Protein AF-A0A4Y8CB33-F1 (afdb_monomer)

pLDDT: mean 70.33, std 23.33, range [33.94, 98.31]

Structure (mmCIF, N/CA/C/O backbone):
data_AF-A0A4Y8CB33-F1
#
_entry.id   AF-A0A4Y8CB33-F1
#
loop_
_atom_site.group_PDB
_atom_site.id
_atom_site.type_symbol
_atom_site.label_atom_id
_atom_site.label_alt_id
_atom_site.label_comp_id
_atom_site.label_asym_id
_atom_site.label_entity_id
_atom_site.label_seq_id
_atom_site.pdbx_PDB_ins_code
_atom_site.Cartn_x
_atom_site.Cartn_y
_atom_site.Cartn_z
_atom_site.occupancy
_atom_site.B_iso_or_equiv
_atom_site.auth_seq_id
_atom_site.auth_comp_id
_atom_site.auth_asym_id
_atom_site.auth_atom_id
_atom_site.pdbx_PDB_model_num
ATOM 1 N N . GLU A 1 1 ? 5.552 17.634 7.550 1.00 91.50 1 GLU A N 1
ATOM 2 C CA . GLU A 1 1 ? 5.027 16.389 8.143 1.00 91.50 1 GLU A CA 1
ATOM 3 C C . GLU A 1 1 ? 5.314 15.194 7.250 1.00 91.50 1 GLU A C 1
ATOM 5 O O . GLU A 1 1 ? 5.293 15.345 6.032 1.00 91.50 1 GLU A O 1
ATOM 10 N N . THR A 1 2 ? 5.590 14.034 7.848 1.00 94.62 2 THR A N 1
ATOM 11 C CA . THR A 1 2 ? 5.878 12.774 7.142 1.00 94.62 2 THR A CA 1
ATOM 12 C C . THR A 1 2 ? 4.873 11.715 7.579 1.00 94.62 2 THR A C 1
ATOM 14 O O . THR A 1 2 ? 4.634 11.554 8.772 1.00 94.62 2 THR A O 1
ATOM 17 N N . CYS A 1 3 ? 4.302 10.981 6.623 1.00 94.50 3 CYS A N 1
ATOM 18 C CA . CYS A 1 3 ? 3.374 9.880 6.872 1.00 94.50 3 CYS A CA 1
ATOM 19 C C . CYS A 1 3 ? 4.011 8.551 6.444 1.00 94.50 3 CYS A C 1
ATOM 21 O O . CYS A 1 3 ? 4.667 8.490 5.404 1.00 94.50 3 CYS A O 1
ATOM 23 N N . PHE A 1 4 ? 3.809 7.498 7.237 1.00 95.81 4 PHE A N 1
ATOM 24 C CA . PHE A 1 4 ? 4.274 6.143 6.945 1.00 95.81 4 PHE A CA 1
ATOM 25 C C . PHE A 1 4 ? 3.066 5.243 6.700 1.00 95.81 4 PHE A C 1
ATOM 27 O O . PHE A 1 4 ? 2.127 5.240 7.496 1.00 95.81 4 PHE A O 1
ATOM 34 N N . ILE A 1 5 ? 3.089 4.507 5.590 1.00 96.56 5 ILE A N 1
ATOM 35 C CA . ILE A 1 5 ? 1.982 3.664 5.135 1.00 96.56 5 ILE A CA 1
ATOM 36 C C . ILE A 1 5 ? 2.533 2.281 4.820 1.00 96.56 5 ILE A C 1
ATOM 38 O O . ILE A 1 5 ? 3.566 2.157 4.160 1.00 96.56 5 ILE A O 1
ATOM 42 N N . ASP A 1 6 ? 1.813 1.253 5.258 1.00 97.12 6 ASP A N 1
ATOM 43 C CA . ASP A 1 6 ? 2.176 -0.128 4.974 1.00 97.12 6 ASP A CA 1
ATOM 44 C C . ASP A 1 6 ? 1.631 -0.574 3.619 1.00 97.12 6 ASP A C 1
ATOM 46 O O . ASP A 1 6 ? 0.445 -0.426 3.311 1.00 97.12 6 ASP A O 1
ATOM 50 N N . ILE A 1 7 ? 2.525 -1.150 2.819 1.00 97.44 7 ILE A N 1
ATOM 51 C CA . ILE A 1 7 ? 2.280 -1.542 1.434 1.00 97.44 7 ILE A CA 1
ATOM 52 C C . ILE A 1 7 ? 2.474 -3.053 1.307 1.00 97.44 7 ILE A C 1
ATOM 54 O O . ILE A 1 7 ? 3.504 -3.584 1.722 1.00 97.44 7 ILE A O 1
ATOM 58 N N . SER A 1 8 ? 1.496 -3.751 0.728 1.00 97.50 8 SER A N 1
ATOM 59 C CA . SER A 1 8 ? 1.546 -5.205 0.527 1.00 97.50 8 SER A CA 1
ATOM 60 C C . SER A 1 8 ? 1.596 -5.559 -0.959 1.00 97.50 8 SER A C 1
ATOM 62 O O . SER A 1 8 ? 0.665 -5.256 -1.708 1.00 97.50 8 SER A O 1
ATOM 64 N N . PHE A 1 9 ? 2.681 -6.223 -1.368 1.00 97.69 9 PHE A N 1
ATOM 65 C CA . PHE A 1 9 ? 2.891 -6.736 -2.723 1.00 97.69 9 PHE A CA 1
ATOM 66 C C . PHE A 1 9 ? 2.567 -8.230 -2.789 1.00 97.69 9 PHE A C 1
ATOM 68 O O . PHE A 1 9 ? 2.872 -8.975 -1.858 1.00 97.69 9 PHE A O 1
ATOM 75 N N . TYR A 1 10 ? 2.008 -8.681 -3.912 1.00 97.06 10 TYR A N 1
ATOM 76 C CA . TYR A 1 10 ? 1.629 -10.079 -4.126 1.00 97.06 10 TYR A CA 1
ATOM 77 C C . TYR A 1 10 ? 2.025 -10.548 -5.529 1.00 97.06 10 TYR A C 1
ATOM 79 O O . TYR A 1 10 ? 2.113 -9.751 -6.462 1.00 97.06 10 TYR A O 1
ATOM 87 N N . GLY A 1 11 ? 2.238 -11.856 -5.694 1.00 96.94 11 GLY A N 1
ATOM 88 C CA . GLY A 1 11 ? 2.554 -12.457 -6.992 1.00 96.94 11 GLY A CA 1
ATOM 89 C C . GLY A 1 11 ? 3.734 -11.770 -7.687 1.00 96.94 11 GLY A C 1
ATOM 90 O O . GLY A 1 11 ? 4.773 -11.523 -7.076 1.00 96.94 11 GLY A O 1
ATOM 91 N N . ARG A 1 12 ? 3.556 -11.414 -8.965 1.00 95.25 12 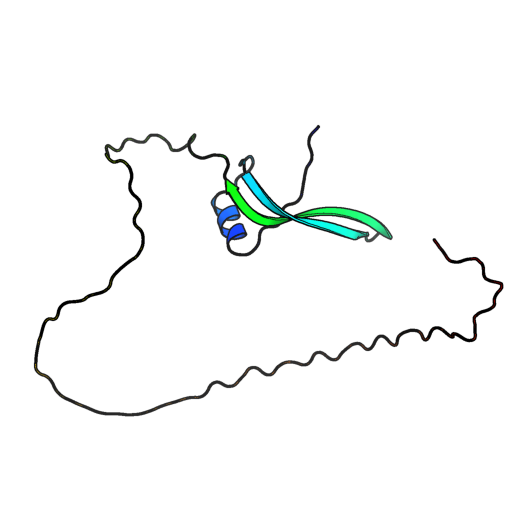ARG A N 1
ATOM 92 C CA . ARG A 1 12 ? 4.630 -10.848 -9.791 1.00 95.25 12 ARG A CA 1
ATOM 93 C C . ARG A 1 12 ? 5.175 -9.516 -9.267 1.00 95.25 12 ARG A C 1
ATOM 95 O O . ARG A 1 12 ? 6.377 -9.281 -9.364 1.00 95.25 12 ARG A O 1
ATOM 102 N N . THR A 1 13 ? 4.336 -8.647 -8.702 1.00 96.38 13 THR A N 1
ATOM 103 C CA . THR A 1 13 ? 4.811 -7.351 -8.183 1.00 96.38 13 THR A CA 1
ATOM 104 C C . THR A 1 13 ? 5.712 -7.533 -6.962 1.00 96.38 13 THR A C 1
ATOM 106 O O . THR A 1 13 ? 6.666 -6.776 -6.806 1.00 96.38 13 THR A O 1
ATOM 109 N N . ALA A 1 14 ? 5.489 -8.575 -6.152 1.00 97.75 14 ALA A N 1
ATOM 110 C CA . ALA A 1 14 ? 6.363 -8.917 -5.030 1.00 97.75 14 ALA A CA 1
ATOM 111 C C . ALA A 1 14 ? 7.750 -9.389 -5.493 1.00 97.75 14 ALA A C 1
ATOM 113 O O . ALA A 1 14 ? 8.757 -8.992 -4.912 1.00 97.75 14 ALA A O 1
ATOM 114 N N . GLU A 1 15 ? 7.821 -10.185 -6.563 1.00 97.38 15 GLU A N 1
ATOM 115 C CA . GLU A 1 15 ? 9.095 -10.636 -7.143 1.00 97.38 15 GLU A CA 1
ATOM 116 C C . GLU A 1 15 ? 9.916 -9.472 -7.709 1.00 97.38 15 GLU A C 1
ATOM 118 O O . GLU A 1 15 ? 11.133 -9.420 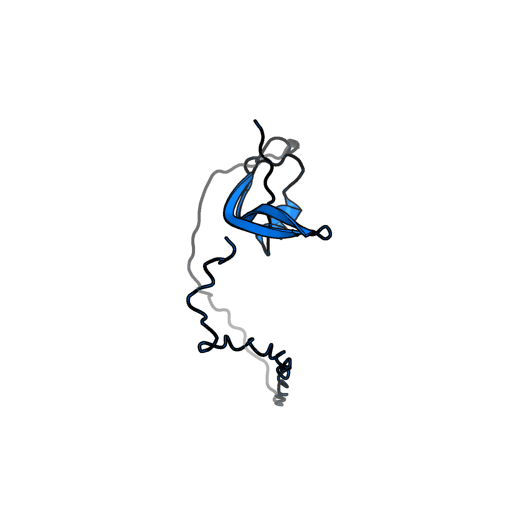-7.539 1.00 97.38 15 GLU A O 1
ATOM 123 N N . VAL A 1 16 ? 9.258 -8.529 -8.389 1.00 95.06 16 VAL A N 1
ATOM 124 C CA . VAL A 1 16 ? 9.908 -7.313 -8.899 1.00 95.06 16 VAL A CA 1
ATOM 125 C C . VAL A 1 16 ? 10.368 -6.445 -7.729 1.00 95.06 16 VAL A C 1
ATOM 127 O O . VAL A 1 16 ? 11.511 -5.994 -7.710 1.00 95.06 16 VAL A O 1
ATOM 130 N N . ALA A 1 17 ? 9.516 -6.262 -6.717 1.00 95.56 17 ALA A N 1
ATOM 131 C CA . ALA A 1 17 ? 9.867 -5.502 -5.527 1.00 95.56 17 ALA A CA 1
ATOM 132 C C . ALA A 1 17 ? 11.097 -6.088 -4.818 1.00 95.56 17 ALA A C 1
ATOM 134 O O . ALA A 1 17 ? 12.012 -5.351 -4.467 1.00 95.56 17 ALA A O 1
ATOM 135 N N . ASN A 1 18 ? 11.155 -7.412 -4.667 1.00 96.25 18 ASN A N 1
ATOM 136 C CA . ASN A 1 18 ? 12.280 -8.093 -4.035 1.00 96.25 18 ASN A CA 1
ATOM 137 C C . ASN A 1 18 ? 13.597 -7.926 -4.810 1.00 96.25 18 ASN A C 1
ATOM 139 O O . ASN A 1 18 ? 14.648 -7.785 -4.192 1.00 96.25 18 ASN A O 1
ATOM 143 N N . GLN A 1 19 ? 13.541 -7.922 -6.143 1.00 95.75 19 GLN A N 1
ATOM 144 C CA . GLN A 1 19 ? 14.737 -7.812 -6.979 1.00 95.75 19 GLN A CA 1
ATOM 145 C C . GLN A 1 19 ? 15.282 -6.387 -7.087 1.00 95.75 19 GLN A C 1
ATOM 147 O O . GLN A 1 19 ? 16.494 -6.212 -7.187 1.00 95.75 19 GLN A O 1
ATOM 152 N N . TYR A 1 20 ? 14.411 -5.375 -7.096 1.00 93.56 20 TYR A N 1
ATOM 153 C CA . TYR A 1 20 ? 14.814 -4.014 -7.463 1.00 93.56 20 TYR A CA 1
ATOM 154 C C . TYR A 1 20 ? 14.621 -2.966 -6.364 1.00 93.56 20 TYR A C 1
ATOM 156 O O . TYR A 1 20 ? 15.241 -1.901 -6.433 1.00 93.56 20 TYR A O 1
ATOM 164 N N . LEU A 1 21 ? 13.791 -3.218 -5.346 1.00 94.31 21 LEU A N 1
ATOM 165 C CA . LEU A 1 21 ? 13.611 -2.253 -4.264 1.00 94.31 21 LEU A CA 1
ATOM 166 C C . LEU A 1 21 ? 14.664 -2.436 -3.180 1.00 94.31 21 LEU A C 1
ATOM 168 O O . LEU A 1 21 ? 14.890 -3.518 -2.646 1.00 94.31 21 LEU A O 1
ATOM 172 N N . THR A 1 22 ? 15.266 -1.315 -2.812 1.00 94.81 22 THR A N 1
ATOM 173 C CA . THR A 1 22 ? 16.174 -1.194 -1.679 1.00 94.81 22 THR A CA 1
ATOM 174 C C . THR A 1 22 ? 15.693 -0.058 -0.784 1.00 94.81 22 THR A C 1
ATOM 176 O O . THR A 1 22 ? 14.782 0.705 -1.129 1.00 94.81 22 THR A O 1
ATOM 179 N N . LYS A 1 23 ? 16.277 0.070 0.409 1.00 95.44 23 LYS A N 1
ATOM 180 C CA . LYS A 1 23 ? 15.936 1.175 1.307 1.00 95.44 23 LYS A CA 1
ATOM 181 C C . LYS A 1 23 ? 16.197 2.513 0.607 1.00 95.44 23 LYS A C 1
ATOM 183 O O . LYS A 1 23 ? 17.315 2.788 0.189 1.00 95.44 23 LYS A O 1
ATOM 188 N N . GLY A 1 24 ? 15.172 3.360 0.548 1.00 94.06 24 GLY A N 1
ATOM 189 C CA . GLY A 1 24 ? 15.252 4.674 -0.095 1.00 94.06 24 GLY A CA 1
ATOM 190 C C . GLY A 1 24 ? 14.906 4.675 -1.586 1.00 94.06 24 GLY A C 1
ATOM 191 O O . GLY A 1 24 ? 14.893 5.752 -2.182 1.00 94.06 24 GLY A O 1
ATOM 192 N N . SER A 1 25 ? 14.581 3.519 -2.181 1.00 94.06 25 SER A N 1
ATOM 193 C CA . SER A 1 25 ? 14.010 3.465 -3.528 1.00 94.06 25 SER A CA 1
ATOM 194 C C . SER A 1 25 ? 12.746 4.320 -3.595 1.00 94.06 25 SER A C 1
ATOM 196 O O . SER A 1 25 ? 11.827 4.170 -2.789 1.00 94.06 25 SER A O 1
ATOM 198 N N . LYS A 1 26 ? 12.705 5.224 -4.573 1.00 95.56 26 LYS A N 1
ATOM 199 C CA . LYS A 1 26 ? 11.517 6.016 -4.882 1.00 95.56 26 LYS A CA 1
ATOM 200 C C . LYS A 1 26 ? 10.639 5.212 -5.828 1.00 95.56 26 LYS A C 1
ATOM 202 O O . LYS A 1 26 ? 11.124 4.682 -6.824 1.00 95.56 26 LYS A O 1
ATOM 207 N N . VAL A 1 27 ? 9.356 5.130 -5.513 1.00 95.75 27 VAL A N 1
ATOM 208 C CA . VAL A 1 27 ? 8.377 4.350 -6.269 1.00 95.75 27 VAL A CA 1
ATOM 209 C C . VAL A 1 27 ? 7.057 5.099 -6.341 1.00 95.75 27 VAL A C 1
ATOM 211 O O . VAL A 1 27 ? 6.696 5.816 -5.408 1.00 95.75 27 VAL A O 1
ATOM 214 N N . LEU A 1 28 ? 6.346 4.910 -7.445 1.00 97.12 28 LEU A N 1
ATOM 215 C CA . LEU A 1 28 ? 4.929 5.193 -7.582 1.00 97.12 28 LEU A CA 1
ATOM 216 C C . LEU A 1 28 ? 4.177 3.887 -7.328 1.00 97.12 28 LEU A C 1
ATOM 218 O O . LEU A 1 28 ? 4.541 2.841 -7.867 1.00 97.12 28 LEU A O 1
ATOM 222 N N . ILE A 1 29 ? 3.151 3.950 -6.484 1.00 97.31 29 ILE A N 1
ATOM 223 C CA . ILE A 1 29 ? 2.336 2.798 -6.101 1.00 97.31 29 ILE A CA 1
ATOM 224 C C . ILE A 1 29 ? 0.883 3.092 -6.448 1.00 97.31 29 ILE A C 1
ATOM 226 O O . ILE A 1 29 ? 0.333 4.097 -6.000 1.00 97.31 29 ILE A O 1
ATOM 230 N N . GLU A 1 30 ? 0.259 2.180 -7.185 1.00 98.00 30 GLU A N 1
ATOM 231 C CA . GLU A 1 30 ? -1.174 2.183 -7.468 1.00 98.00 30 GLU A CA 1
ATOM 232 C C . GLU A 1 30 ? -1.805 0.917 -6.891 1.00 98.00 30 GLU A C 1
ATOM 234 O O . GLU A 1 30 ? -1.241 -0.182 -6.945 1.00 98.00 30 GLU A O 1
ATOM 239 N N . GLY A 1 31 ? -2.995 1.062 -6.322 1.00 97.56 31 GLY A N 1
ATOM 240 C CA . GLY A 1 31 ? -3.727 -0.067 -5.779 1.00 97.56 31 GLY A CA 1
ATOM 241 C C . GLY A 1 31 ? -4.922 0.356 -4.946 1.00 97.56 31 GLY A C 1
ATOM 242 O O . GLY A 1 31 ? -5.487 1.433 -5.134 1.00 97.56 31 GLY A O 1
ATOM 243 N N . ARG A 1 32 ? -5.313 -0.504 -4.005 1.00 97.69 32 ARG A N 1
ATOM 244 C CA . ARG A 1 32 ? -6.522 -0.317 -3.195 1.00 97.69 32 ARG A CA 1
ATOM 245 C C . ARG A 1 32 ? -6.177 0.035 -1.759 1.00 97.69 32 ARG A C 1
ATOM 247 O O . ARG A 1 32 ? -5.416 -0.687 -1.114 1.00 97.69 32 ARG A O 1
ATOM 254 N N . LEU A 1 33 ? -6.809 1.089 -1.245 1.00 98.00 33 LEU A N 1
ATOM 255 C CA . LEU A 1 33 ? -6.786 1.411 0.177 1.00 98.00 33 LEU A CA 1
ATOM 256 C C . LEU A 1 33 ? -7.566 0.352 0.961 1.00 98.00 33 LEU A C 1
ATOM 258 O O . LEU A 1 33 ? -8.677 -0.035 0.594 1.00 98.00 33 LEU A O 1
ATOM 262 N N . ARG A 1 34 ? -6.976 -0.099 2.058 1.00 97.12 34 ARG A N 1
ATOM 263 C CA . ARG A 1 34 ? -7.568 -1.005 3.030 1.00 97.12 34 ARG A CA 1
ATOM 264 C C . ARG A 1 34 ? -7.595 -0.318 4.380 1.00 97.12 34 ARG A C 1
ATOM 266 O O . ARG A 1 34 ? -6.606 0.271 4.809 1.00 97.12 34 ARG A O 1
ATOM 273 N N . PHE A 1 35 ? -8.746 -0.406 5.026 1.00 97.31 35 PHE A N 1
ATOM 274 C CA . PHE A 1 35 ? -8.925 0.003 6.404 1.00 97.31 35 PHE A CA 1
ATOM 275 C C . PHE A 1 35 ? -9.200 -1.248 7.226 1.00 97.31 35 PHE A C 1
ATOM 277 O O . PHE A 1 35 ? -10.179 -1.952 6.985 1.00 97.31 35 PHE A O 1
ATOM 284 N N . GLU A 1 36 ? -8.299 -1.545 8.150 1.00 96.06 36 GLU A N 1
ATOM 285 C CA . GLU A 1 36 ? -8.381 -2.713 9.017 1.00 96.06 36 GLU A CA 1
ATOM 286 C C . GLU A 1 36 ? -8.652 -2.248 10.442 1.00 96.06 36 GLU A C 1
ATOM 288 O O . GLU A 1 36 ? -7.995 -1.326 10.932 1.00 96.06 36 GLU A O 1
ATOM 293 N N . GLN A 1 37 ? -9.607 -2.898 11.103 1.00 96.81 37 GLN A N 1
ATOM 294 C CA . GLN A 1 37 ? -9.894 -2.726 12.522 1.00 96.81 37 GLN A CA 1
ATOM 295 C C . GLN A 1 37 ? -9.816 -4.082 13.209 1.00 96.81 37 GLN A C 1
ATOM 297 O O . GLN A 1 37 ? -10.349 -5.069 12.704 1.00 96.81 37 GLN A O 1
ATOM 302 N N . TRP A 1 38 ? -9.140 -4.134 14.351 1.00 96.00 38 TRP A N 1
ATOM 303 C CA . TRP A 1 38 ? -9.012 -5.360 15.134 1.00 96.00 38 TRP A CA 1
ATOM 304 C C . TRP A 1 38 ? -8.876 -5.044 16.623 1.00 96.00 38 TRP A C 1
ATOM 306 O O . TRP A 1 38 ? -8.494 -3.934 16.997 1.00 96.00 38 TRP A O 1
ATOM 316 N N . SER A 1 39 ? -9.180 -6.026 17.471 1.00 96.94 39 SER A N 1
ATOM 317 C CA . SER A 1 39 ? -8.924 -5.950 18.911 1.00 96.94 39 SER A CA 1
ATOM 318 C C . SER A 1 39 ? -7.553 -6.555 19.211 1.00 96.94 39 SER A C 1
ATOM 320 O O . SER A 1 39 ? -7.230 -7.641 18.721 1.00 96.94 39 SER A O 1
ATOM 322 N N . ASP A 1 40 ? -6.714 -5.837 19.956 1.00 95.44 40 ASP A N 1
ATOM 323 C CA . ASP A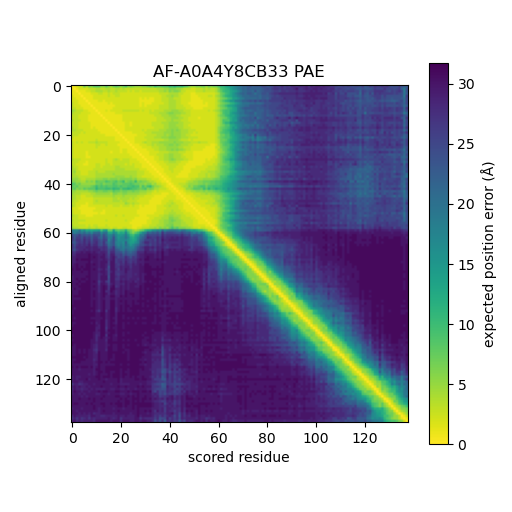 1 40 ? -5.450 -6.389 20.435 1.00 95.44 40 ASP A CA 1
ATOM 324 C C . ASP A 1 40 ? -5.665 -7.363 21.609 1.00 95.44 40 ASP A C 1
ATOM 326 O O . ASP A 1 40 ? -6.764 -7.512 22.138 1.00 95.44 40 ASP A O 1
ATOM 330 N N . GLN A 1 41 ? -4.606 -8.057 22.030 1.00 94.12 41 GLN A N 1
ATOM 331 C CA . GLN A 1 41 ? -4.692 -9.030 23.131 1.00 94.12 41 GLN A CA 1
ATOM 332 C C . GLN A 1 41 ? -5.091 -8.391 24.474 1.00 94.12 41 GLN A C 1
ATOM 334 O O . GLN A 1 41 ? -5.525 -9.097 25.378 1.00 94.12 41 GLN A O 1
ATOM 339 N N . ASN A 1 42 ? -4.969 -7.065 24.602 1.00 95.31 42 ASN A N 1
ATOM 340 C CA . ASN A 1 42 ? -5.383 -6.308 25.781 1.00 95.31 42 ASN A CA 1
ATOM 341 C C . ASN A 1 42 ? -6.832 -5.799 25.659 1.00 95.31 42 ASN A C 1
ATOM 343 O O . ASN A 1 42 ? -7.275 -5.022 26.504 1.00 95.31 42 ASN A O 1
ATOM 347 N N . GLY A 1 43 ? -7.552 -6.188 24.601 1.00 94.44 43 GLY A N 1
ATOM 348 C CA . GLY A 1 43 ? -8.924 -5.775 24.326 1.00 94.44 43 GLY A CA 1
ATOM 349 C C . GLY A 1 43 ? -9.060 -4.366 23.743 1.00 94.44 43 GLY A C 1
ATOM 350 O O . GLY A 1 43 ? -10.178 -3.866 23.641 1.00 94.44 43 GLY A O 1
ATOM 351 N N . GLN A 1 44 ? -7.966 -3.693 23.366 1.00 97.06 44 GLN A N 1
ATOM 352 C CA . GLN A 1 44 ? -8.052 -2.346 22.794 1.00 97.06 44 GLN A CA 1
ATOM 353 C C . GLN A 1 44 ? -8.340 -2.409 21.295 1.00 97.06 44 GLN A C 1
ATOM 355 O O . GLN A 1 44 ? -7.678 -3.134 20.549 1.00 97.06 44 GLN A O 1
ATOM 360 N N . ASN A 1 45 ? -9.283 -1.583 20.839 1.00 96.50 45 ASN A N 1
ATOM 361 C CA . ASN A 1 45 ? -9.564 -1.412 19.417 1.00 96.50 45 ASN A CA 1
ATOM 362 C C . ASN A 1 45 ? -8.407 -0.676 18.733 1.00 96.50 45 ASN A C 1
ATOM 364 O O . ASN A 1 45 ? -8.009 0.421 19.131 1.00 96.50 45 ASN A O 1
ATOM 368 N N . ARG A 1 46 ? -7.878 -1.280 17.673 1.00 97.06 46 ARG A N 1
ATOM 369 C CA . ARG A 1 46 ? -6.838 -0.722 16.810 1.00 97.06 46 ARG A CA 1
ATOM 370 C C . ARG A 1 46 ? -7.393 -0.522 15.413 1.00 97.06 46 ARG A C 1
ATOM 372 O O . ARG A 1 46 ? -8.310 -1.222 14.990 1.00 97.06 46 ARG A O 1
ATOM 379 N N . SER A 1 47 ? -6.821 0.443 14.701 1.00 96.62 47 SER A N 1
ATOM 380 C CA . SER A 1 47 ? -7.122 0.665 13.293 1.00 96.62 47 SER A CA 1
ATOM 381 C C . SER A 1 47 ? -5.857 0.960 12.500 1.00 96.62 47 SER A C 1
ATOM 383 O O . SER A 1 47 ? -4.878 1.479 13.046 1.00 96.62 47 SER A O 1
ATOM 385 N N . LYS A 1 48 ? -5.865 0.612 11.214 1.00 96.75 48 LYS A N 1
ATOM 386 C CA . LYS A 1 48 ? -4.733 0.811 10.309 1.00 96.75 48 LYS A CA 1
ATOM 387 C C . LYS A 1 48 ? -5.204 1.048 8.886 1.00 96.75 48 LYS A C 1
ATOM 389 O O . LYS A 1 48 ? -6.125 0.390 8.412 1.00 96.75 48 LYS A O 1
ATOM 394 N N . HIS A 1 49 ? -4.510 1.954 8.208 1.00 97.44 49 HIS A N 1
ATOM 395 C CA . HIS A 1 49 ? -4.617 2.136 6.768 1.00 97.44 49 HIS A CA 1
ATOM 396 C C . HIS A 1 49 ? -3.445 1.424 6.090 1.00 97.44 49 HIS A C 1
ATOM 398 O O . HIS A 1 49 ? -2.288 1.648 6.450 1.00 97.44 49 HIS A O 1
ATOM 404 N N . SER A 1 50 ? -3.739 0.567 5.123 1.00 97.50 50 SER A N 1
ATOM 405 C CA . SER A 1 50 ? -2.747 -0.140 4.312 1.00 97.50 50 SER A CA 1
ATOM 406 C C . SER A 1 50 ? -3.126 -0.074 2.835 1.00 97.50 50 SER A C 1
ATOM 408 O O . SER A 1 50 ? -4.264 0.242 2.487 1.00 97.50 50 SER A O 1
ATOM 410 N N . ILE A 1 51 ? -2.170 -0.333 1.944 1.00 98.12 51 ILE A N 1
ATOM 411 C CA . ILE A 1 51 ? -2.420 -0.367 0.499 1.00 98.12 51 ILE A CA 1
ATOM 412 C C . ILE A 1 51 ? -2.068 -1.751 -0.036 1.00 98.12 51 ILE A C 1
ATOM 414 O O . ILE A 1 51 ? -0.942 -2.230 0.119 1.00 98.12 51 ILE A O 1
ATOM 418 N N . GLN A 1 52 ? -3.033 -2.382 -0.703 1.00 98.00 52 GLN A N 1
ATOM 419 C CA . GLN A 1 52 ? -2.794 -3.573 -1.512 1.00 98.00 52 GLN A CA 1
ATOM 420 C C . GLN A 1 52 ? -2.413 -3.140 -2.927 1.00 98.00 52 GLN A C 1
ATOM 422 O O . GLN A 1 52 ? -3.216 -2.500 -3.606 1.00 98.00 52 GLN A O 1
ATOM 427 N N . VAL A 1 53 ? -1.200 -3.489 -3.357 1.00 98.31 53 VAL A N 1
ATOM 428 C CA . VAL A 1 53 ? -0.635 -3.022 -4.630 1.00 98.31 53 VAL A CA 1
ATOM 429 C C . VAL A 1 53 ? -1.221 -3.782 -5.809 1.00 98.31 53 VAL A C 1
ATOM 431 O O . VAL A 1 53 ? -1.247 -5.013 -5.813 1.00 98.31 53 VAL A O 1
ATOM 434 N N . GLU A 1 54 ? -1.622 -3.034 -6.832 1.00 97.31 54 GLU A N 1
ATOM 435 C CA . GLU A 1 54 ? -2.008 -3.562 -8.142 1.00 97.31 54 GLU A CA 1
ATOM 436 C C . GLU A 1 54 ? -0.916 -3.308 -9.176 1.00 97.31 54 GLU A C 1
ATOM 438 O O . GLU A 1 54 ? -0.587 -4.203 -9.953 1.00 97.31 54 GLU A O 1
ATOM 443 N N . ASN A 1 55 ? -0.310 -2.120 -9.138 1.00 96.25 55 ASN A N 1
ATOM 444 C CA . ASN A 1 55 ? 0.752 -1.717 -10.044 1.00 96.25 55 ASN A CA 1
ATOM 445 C C . ASN A 1 55 ? 1.828 -0.896 -9.313 1.00 96.25 55 ASN A C 1
ATOM 447 O O . ASN A 1 55 ? 1.558 -0.218 -8.318 1.00 96.25 55 ASN A O 1
ATOM 451 N N . MET A 1 56 ? 3.070 -0.987 -9.789 1.00 95.94 56 MET A N 1
ATOM 452 C CA . MET A 1 56 ? 4.215 -0.281 -9.220 1.00 95.94 56 MET A CA 1
ATOM 453 C C . MET A 1 56 ? 5.176 0.156 -10.317 1.00 95.94 56 MET A C 1
ATOM 455 O O . MET A 1 56 ? 5.540 -0.634 -11.187 1.00 95.94 56 MET A O 1
ATOM 459 N N . GLU A 1 57 ? 5.632 1.400 -10.215 1.00 95.19 57 GLU A N 1
ATOM 460 C CA . GLU A 1 57 ? 6.644 1.975 -11.091 1.00 95.19 57 GLU A CA 1
ATOM 461 C C . GLU A 1 57 ? 7.808 2.523 -10.260 1.00 95.19 57 GLU A C 1
ATOM 463 O O . GLU A 1 57 ? 7.625 3.208 -9.253 1.00 95.19 57 GLU A O 1
ATOM 468 N N . MET A 1 58 ? 9.037 2.218 -10.669 1.00 94.12 58 MET A N 1
ATOM 469 C CA . MET A 1 58 ? 10.234 2.705 -9.990 1.00 94.12 58 MET A CA 1
ATOM 470 C C . MET A 1 58 ? 10.591 4.104 -10.489 1.00 94.12 58 MET A C 1
ATOM 472 O O . MET A 1 58 ? 10.922 4.301 -11.654 1.00 94.12 58 MET A O 1
ATOM 476 N N . LEU A 1 59 ? 10.589 5.075 -9.579 1.00 91.81 59 LEU A N 1
ATOM 477 C CA . LEU A 1 59 ? 10.897 6.473 -9.865 1.00 91.81 59 LEU A CA 1
ATOM 478 C C . LEU A 1 59 ? 12.382 6.746 -9.609 1.00 91.81 59 LEU A C 1
ATOM 480 O O . LEU A 1 59 ? 12.762 7.480 -8.697 1.00 91.81 59 LEU A O 1
ATOM 484 N N . GLY A 1 60 ? 13.250 6.109 -10.388 1.00 74.81 60 GLY A N 1
ATOM 485 C CA . GLY A 1 60 ? 14.689 6.260 -10.208 1.00 74.81 60 GLY A CA 1
ATOM 486 C C . GLY A 1 60 ? 15.484 5.272 -11.037 1.00 74.81 60 GLY A C 1
ATOM 487 O O . GLY A 1 60 ? 15.873 4.220 -10.545 1.00 74.81 60 GLY A O 1
ATOM 488 N N . GLY A 1 61 ? 15.748 5.634 -12.288 1.00 61.50 61 GLY A N 1
ATOM 489 C CA . GLY A 1 61 ? 16.704 4.954 -13.149 1.00 61.50 61 GLY A CA 1
ATOM 490 C C . GLY A 1 61 ? 17.825 5.914 -13.525 1.00 61.50 61 GLY A C 1
ATOM 491 O O . GLY A 1 61 ? 17.556 6.980 -14.068 1.00 61.50 61 GLY A O 1
ATOM 492 N N . ASN A 1 62 ? 19.063 5.487 -13.274 1.00 50.81 62 ASN A N 1
ATOM 493 C CA . ASN A 1 62 ? 20.321 6.047 -13.782 1.00 50.81 62 ASN A CA 1
ATOM 494 C C . ASN A 1 62 ? 21.088 7.063 -12.912 1.00 50.81 62 ASN A C 1
ATOM 496 O O . ASN A 1 62 ? 21.361 8.182 -13.336 1.00 50.81 62 ASN A O 1
ATOM 500 N N . SER A 1 63 ? 21.555 6.644 -11.733 1.00 51.50 63 SER A N 1
ATOM 501 C CA . SER A 1 63 ? 22.675 7.346 -11.079 1.00 51.50 63 SER A CA 1
ATOM 502 C C . SER A 1 63 ? 23.781 6.456 -10.506 1.00 51.50 63 SER A C 1
ATOM 504 O O . SER A 1 63 ? 24.734 6.997 -9.967 1.00 51.50 63 SER A O 1
ATOM 506 N N . ASN A 1 64 ? 23.727 5.127 -10.675 1.00 51.81 64 ASN A N 1
ATOM 507 C CA . ASN A 1 64 ? 24.797 4.222 -10.222 1.00 51.81 64 ASN A CA 1
ATOM 508 C C . ASN A 1 64 ? 25.032 3.013 -11.147 1.00 51.81 64 ASN A C 1
ATOM 510 O O . ASN A 1 64 ? 25.444 1.952 -10.685 1.00 51.81 64 ASN A O 1
ATOM 514 N N . ALA A 1 65 ? 24.807 3.144 -12.457 1.00 50.25 65 ALA A N 1
ATOM 515 C CA . ALA A 1 65 ? 25.565 2.294 -13.370 1.00 50.25 65 ALA A CA 1
ATOM 516 C C . ALA A 1 65 ? 26.999 2.854 -13.372 1.00 50.25 65 ALA A C 1
ATOM 518 O O . ALA A 1 65 ? 27.171 3.996 -13.814 1.00 50.25 65 ALA A O 1
ATOM 519 N N . PRO A 1 66 ? 28.023 2.148 -12.848 1.00 46.84 66 PRO A N 1
ATOM 520 C CA . PRO A 1 66 ? 29.390 2.566 -13.088 1.00 46.84 66 PRO A CA 1
ATOM 521 C C . PRO A 1 66 ? 29.567 2.588 -14.601 1.00 46.84 66 PRO A C 1
ATOM 523 O O . PRO A 1 66 ? 29.397 1.580 -15.286 1.00 46.84 66 PRO A O 1
ATOM 526 N N . GLN A 1 67 ? 29.847 3.781 -15.108 1.00 50.25 67 GLN A N 1
ATOM 527 C CA . GLN A 1 67 ? 30.277 4.034 -16.465 1.00 50.25 67 GLN A CA 1
ATOM 528 C C . GLN A 1 67 ? 31.595 3.281 -16.683 1.00 50.25 67 GLN A C 1
ATOM 530 O O . GLN A 1 67 ? 32.679 3.838 -16.546 1.00 50.25 67 GLN A O 1
ATOM 535 N N . GLN A 1 68 ? 31.506 1.984 -16.964 1.00 46.56 68 GLN A N 1
ATOM 536 C CA . GLN A 1 68 ? 32.614 1.185 -17.456 1.00 46.56 68 GLN A CA 1
ATOM 537 C C . GLN A 1 68 ? 32.407 1.025 -18.957 1.00 46.56 68 GLN A C 1
ATOM 539 O O . GLN A 1 68 ? 31.392 0.505 -19.413 1.00 46.56 68 GLN A O 1
ATOM 544 N N . GLY A 1 69 ? 33.336 1.625 -19.700 1.00 55.56 69 GLY A N 1
ATOM 545 C CA . GLY A 1 69 ? 33.205 1.952 -21.111 1.00 55.56 69 GLY A CA 1
ATOM 546 C C . GLY A 1 69 ? 32.780 0.795 -22.011 1.00 55.56 69 GLY A C 1
ATOM 547 O O . GLY A 1 69 ? 33.273 -0.323 -21.909 1.00 55.56 69 GLY A O 1
ATOM 548 N N . GLY A 1 70 ? 31.911 1.129 -22.959 1.00 44.41 70 GLY A N 1
ATOM 549 C CA . GLY A 1 70 ? 31.540 0.281 -24.080 1.00 44.41 70 GLY A CA 1
ATOM 550 C C . GLY A 1 70 ? 30.929 1.141 -25.179 1.00 44.41 70 GLY A C 1
ATOM 551 O O . GLY A 1 70 ? 29.867 1.728 -25.002 1.00 44.41 70 GLY A O 1
ATOM 552 N N . ILE A 1 71 ? 31.644 1.260 -26.292 1.00 50.09 71 ILE A N 1
ATOM 553 C CA . ILE A 1 71 ? 31.220 1.917 -27.531 1.00 50.09 71 ILE A CA 1
ATOM 554 C C . ILE A 1 71 ? 30.010 1.153 -28.096 1.00 50.09 71 ILE A C 1
ATOM 556 O O . ILE A 1 71 ? 30.108 -0.057 -28.284 1.00 50.09 71 ILE A O 1
ATOM 560 N N . GLY A 1 72 ? 28.899 1.825 -28.416 1.00 43.19 72 GLY A N 1
ATOM 561 C CA . GLY A 1 72 ? 27.767 1.159 -29.072 1.00 43.19 72 GLY A CA 1
ATOM 562 C C . GLY A 1 72 ? 26.599 2.077 -29.422 1.00 43.19 72 GLY A C 1
ATOM 563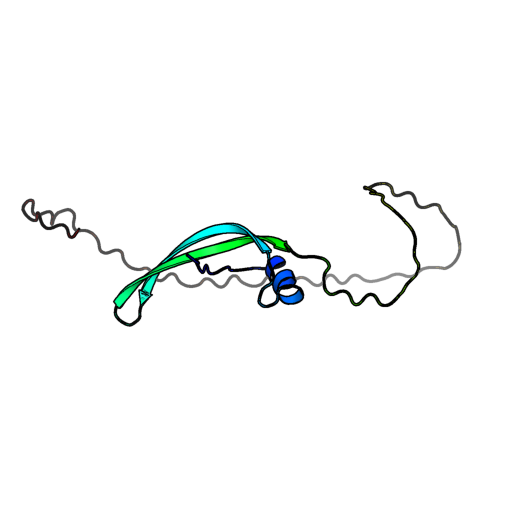 O O . GLY A 1 72 ? 25.875 2.535 -28.551 1.00 43.19 72 GLY A O 1
ATOM 564 N N . ASN A 1 73 ? 26.444 2.330 -30.718 1.00 49.47 73 ASN A N 1
ATOM 565 C CA . ASN A 1 73 ? 25.405 3.119 -31.376 1.00 49.47 73 ASN A CA 1
ATOM 566 C C . ASN A 1 73 ? 23.966 2.568 -31.225 1.00 49.47 73 ASN A C 1
ATOM 568 O O . ASN A 1 73 ? 23.774 1.368 -31.060 1.00 49.47 73 ASN A O 1
ATOM 572 N N . ASN A 1 74 ? 23.010 3.469 -31.504 1.00 47.44 74 ASN A N 1
ATOM 573 C CA . ASN A 1 74 ? 21.626 3.281 -31.988 1.00 47.44 74 ASN A CA 1
ATOM 574 C C . ASN A 1 74 ? 20.451 3.275 -30.990 1.00 47.44 74 ASN A C 1
ATOM 576 O O . ASN A 1 74 ? 20.027 2.252 -30.467 1.00 47.44 74 ASN A O 1
ATOM 580 N N . SER A 1 75 ? 19.855 4.462 -30.836 1.00 44.16 75 SER A N 1
ATOM 581 C CA . SER A 1 75 ? 18.599 4.870 -31.495 1.00 44.16 75 SER A CA 1
ATOM 582 C C . SER A 1 75 ? 17.506 3.812 -31.751 1.00 44.16 75 SER A C 1
ATOM 584 O O . SER A 1 75 ? 17.641 2.974 -32.634 1.00 44.16 75 SER A O 1
ATOM 586 N N . PHE A 1 76 ? 16.391 3.982 -31.030 1.00 42.34 76 PHE A N 1
ATOM 587 C CA . PHE A 1 76 ? 14.972 3.797 -31.400 1.00 42.34 76 PHE A CA 1
ATOM 588 C C . PHE A 1 76 ? 14.602 2.771 -32.499 1.00 42.34 76 PHE A C 1
ATOM 590 O O . PHE A 1 76 ? 14.875 3.019 -33.667 1.00 42.34 76 PHE A O 1
ATOM 597 N N . SER A 1 77 ? 13.804 1.739 -32.174 1.00 39.16 77 SER A N 1
ATOM 598 C CA . SER A 1 77 ? 12.473 1.537 -32.793 1.00 39.16 77 SER A CA 1
ATOM 599 C C . SER A 1 77 ? 11.704 0.330 -32.226 1.00 39.16 77 SER A C 1
ATOM 601 O O . SER A 1 77 ? 12.258 -0.712 -31.890 1.00 39.16 77 SER A O 1
ATOM 603 N N . ASN A 1 78 ? 10.392 0.526 -32.176 1.00 45.16 78 ASN A N 1
ATOM 604 C CA . ASN A 1 78 ? 9.279 -0.351 -31.829 1.00 45.16 78 ASN A CA 1
ATOM 605 C C . ASN A 1 78 ? 8.976 -1.355 -32.969 1.00 45.16 78 ASN A C 1
ATOM 607 O O . ASN A 1 78 ? 8.992 -0.961 -34.131 1.00 45.16 78 ASN A O 1
ATOM 611 N N . ASN A 1 79 ? 8.673 -2.617 -32.645 1.00 44.03 79 ASN A N 1
ATOM 612 C CA . ASN A 1 79 ? 7.974 -3.606 -33.493 1.00 44.03 79 ASN A CA 1
ATOM 613 C C . ASN A 1 79 ? 7.379 -4.651 -32.528 1.00 44.03 79 ASN A C 1
ATOM 615 O O . ASN A 1 79 ? 8.137 -5.299 -31.814 1.00 44.03 79 ASN A O 1
ATOM 619 N N . ASN A 1 80 ? 6.078 -4.730 -32.234 1.00 40.94 80 ASN A N 1
ATOM 620 C CA . ASN A 1 80 ? 4.879 -4.972 -33.049 1.00 40.94 80 ASN A CA 1
ATOM 621 C C . ASN A 1 80 ? 4.860 -6.300 -33.831 1.00 40.94 80 ASN A C 1
ATOM 623 O O . ASN A 1 80 ? 5.752 -6.619 -34.608 1.00 40.94 80 ASN A O 1
ATOM 627 N N . TYR A 1 81 ? 3.797 -7.055 -33.544 1.00 38.12 81 TYR A N 1
ATOM 628 C CA . TYR A 1 81 ? 3.403 -8.377 -34.030 1.00 38.12 81 TYR A CA 1
ATOM 629 C C . TYR A 1 81 ? 3.373 -8.503 -35.561 1.00 38.12 81 TYR A C 1
ATOM 631 O O . TYR A 1 81 ? 2.866 -7.598 -36.218 1.00 38.12 81 TYR A O 1
ATOM 639 N N . SER A 1 82 ? 3.751 -9.679 -36.093 1.00 36.03 82 SER A N 1
ATOM 640 C CA . SER A 1 82 ? 2.984 -10.461 -37.096 1.00 36.03 82 SER A CA 1
ATOM 641 C C . SER A 1 82 ? 3.856 -11.499 -37.828 1.00 36.03 82 SER A C 1
ATOM 643 O O . SER A 1 82 ? 4.955 -11.182 -38.267 1.00 36.03 82 SER A O 1
ATOM 645 N N . GLY A 1 83 ? 3.301 -12.695 -38.068 1.00 33.97 83 GLY A N 1
ATOM 646 C CA . GLY A 1 83 ? 3.416 -13.304 -39.402 1.00 33.97 83 GLY A CA 1
ATOM 647 C C . GLY A 1 83 ? 4.380 -14.474 -39.591 1.00 33.97 83 GLY A C 1
ATOM 648 O O . GLY A 1 83 ? 5.496 -14.317 -40.063 1.00 33.97 83 GLY A O 1
ATOM 649 N N . ASN A 1 84 ? 3.856 -15.660 -39.311 1.00 35.22 84 ASN A N 1
ATOM 650 C CA . ASN A 1 84 ? 4.262 -16.988 -39.769 1.00 35.22 84 ASN A CA 1
ATOM 651 C C . ASN A 1 84 ? 4.198 -17.140 -41.307 1.00 35.22 84 ASN A C 1
ATOM 653 O O . ASN A 1 84 ? 3.105 -16.933 -41.815 1.00 35.22 84 ASN A O 1
ATOM 657 N N . TYR A 1 85 ? 5.276 -17.577 -41.990 1.00 37.03 85 TYR A N 1
ATOM 658 C CA . TYR A 1 85 ? 5.250 -18.583 -43.082 1.00 37.03 85 TYR A CA 1
ATOM 659 C C . TYR A 1 85 ? 6.638 -19.239 -43.225 1.00 37.03 85 TYR A C 1
ATOM 661 O O . TYR A 1 85 ? 7.625 -18.573 -43.540 1.00 37.03 85 TYR A O 1
ATOM 669 N N . GLU A 1 86 ? 6.695 -20.551 -43.021 1.00 35.00 86 GLU A N 1
ATOM 670 C CA . GLU A 1 86 ? 7.881 -21.404 -43.124 1.00 35.00 86 GLU A CA 1
ATOM 671 C C . GLU A 1 86 ? 7.910 -22.093 -44.503 1.00 35.00 86 GLU A C 1
ATOM 673 O O . GLU A 1 86 ? 6.889 -22.600 -44.976 1.00 35.00 86 GLU A O 1
ATOM 678 N N . ASN A 1 87 ? 9.062 -22.057 -45.184 1.00 35.03 87 ASN A N 1
ATOM 679 C CA . ASN A 1 87 ? 9.268 -22.608 -46.527 1.00 35.03 87 ASN A CA 1
ATOM 680 C C . ASN A 1 87 ? 10.027 -23.946 -46.462 1.00 35.03 87 ASN A C 1
ATOM 682 O O . ASN A 1 87 ? 10.956 -24.116 -45.678 1.00 35.03 87 ASN A O 1
ATOM 686 N N . GLN A 1 88 ? 9.572 -24.882 -47.293 1.00 39.19 88 GLN A N 1
ATOM 687 C CA . GLN A 1 88 ? 9.858 -26.317 -47.308 1.00 39.19 88 GLN A CA 1
ATOM 688 C C . GLN A 1 88 ? 11.319 -26.687 -47.615 1.00 39.19 88 GLN A C 1
ATOM 690 O O . GLN A 1 88 ? 11.972 -26.091 -48.467 1.00 39.19 88 GLN A O 1
ATOM 695 N N . SER A 1 89 ? 11.786 -27.790 -47.026 1.00 39.03 89 SER A N 1
ATOM 696 C CA . SER A 1 89 ? 12.874 -28.609 -47.575 1.00 39.03 89 SER A CA 1
ATOM 697 C C . SER A 1 89 ? 12.530 -30.092 -47.417 1.00 39.03 89 SER A C 1
ATOM 699 O O . SER A 1 89 ? 12.029 -30.520 -46.380 1.00 39.03 89 SER A O 1
ATOM 701 N N . TYR A 1 90 ? 12.717 -30.834 -48.507 1.00 38.31 90 TYR A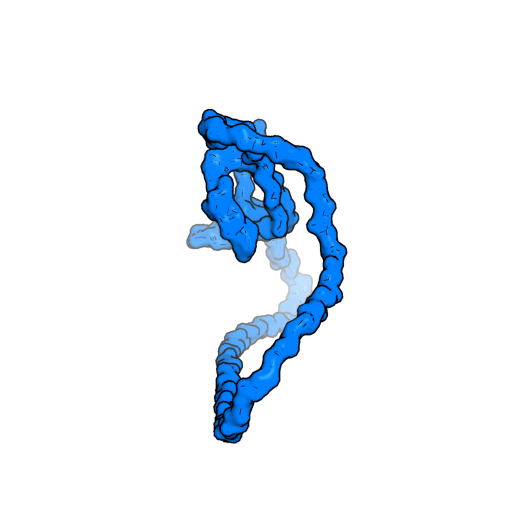 N 1
ATOM 702 C CA . TYR A 1 90 ? 12.315 -32.224 -48.730 1.00 38.31 90 TYR A CA 1
ATOM 703 C C . TYR A 1 90 ? 13.504 -33.164 -48.497 1.00 38.31 90 TYR A C 1
ATOM 705 O O . TYR A 1 90 ? 14.572 -32.911 -49.050 1.00 38.31 90 TYR A O 1
ATOM 713 N N . ASP A 1 91 ? 13.302 -34.262 -47.763 1.00 46.34 91 ASP A N 1
ATOM 714 C CA . ASP A 1 91 ? 14.222 -35.409 -47.727 1.00 46.34 91 ASP A CA 1
ATOM 715 C C . ASP A 1 91 ? 13.419 -36.729 -47.599 1.00 46.34 91 ASP A C 1
ATOM 717 O O . ASP A 1 91 ? 12.598 -36.843 -46.680 1.00 46.34 91 ASP A O 1
ATOM 721 N N . PRO A 1 92 ? 13.553 -37.696 -48.532 1.00 54.56 92 PRO A N 1
ATOM 722 C CA . PRO A 1 92 ? 12.840 -38.971 -48.504 1.00 54.56 92 PRO A CA 1
ATOM 723 C C . PRO A 1 92 ? 13.691 -40.131 -47.940 1.00 54.56 92 PRO A C 1
ATOM 725 O O . PRO A 1 92 ? 14.913 -40.111 -47.983 1.00 54.56 92 PRO A O 1
ATOM 728 N N . TYR A 1 93 ? 12.996 -41.202 -47.533 1.00 40.12 93 TYR A N 1
ATOM 729 C CA . TYR A 1 93 ? 13.471 -42.526 -47.075 1.00 40.12 93 TYR A CA 1
ATOM 730 C C . TYR A 1 93 ? 13.799 -42.675 -45.575 1.00 40.12 93 TYR A C 1
ATOM 732 O O . TYR A 1 93 ? 14.880 -42.328 -45.118 1.00 40.12 93 TYR A O 1
ATOM 740 N N . MET A 1 94 ? 12.895 -43.326 -44.824 1.00 52.19 94 MET A N 1
ATOM 741 C CA . MET A 1 94 ? 13.103 -44.641 -44.171 1.00 52.19 94 MET A CA 1
ATOM 742 C C . MET A 1 94 ? 11.877 -45.040 -43.319 1.00 52.19 94 MET A C 1
ATOM 744 O O . MET A 1 94 ? 11.100 -44.201 -42.871 1.00 52.19 94 MET A O 1
ATOM 748 N N . SER A 1 95 ? 11.675 -46.351 -43.181 1.00 50.22 95 SER A N 1
ATOM 749 C CA . SER A 1 95 ? 10.418 -47.048 -42.889 1.00 50.22 95 SER A CA 1
ATOM 750 C C . SER A 1 95 ? 10.060 -47.251 -41.404 1.00 50.22 95 SER A C 1
ATOM 752 O O . SER A 1 95 ? 10.916 -47.582 -40.594 1.00 50.22 95 SER A O 1
ATOM 754 N N . GLU A 1 96 ? 8.756 -47.162 -41.119 1.00 33.94 96 GLU A N 1
ATOM 755 C CA . GLU A 1 96 ? 7.887 -48.141 -40.428 1.00 33.94 96 GLU A CA 1
ATOM 756 C C . GLU A 1 96 ? 8.395 -48.945 -39.206 1.00 33.94 96 GLU A C 1
ATOM 758 O O . GLU A 1 96 ? 9.175 -49.885 -39.338 1.00 33.94 96 GLU A O 1
ATOM 763 N N . ASN A 1 97 ? 7.793 -48.702 -38.029 1.00 44.06 97 ASN A N 1
ATOM 764 C CA . ASN A 1 97 ? 6.893 -49.676 -37.384 1.00 44.06 97 ASN A CA 1
ATOM 765 C C . ASN A 1 97 ? 6.204 -49.121 -36.119 1.00 44.06 97 ASN A C 1
ATOM 767 O O . ASN A 1 97 ? 6.849 -48.670 -35.180 1.00 44.06 97 ASN A O 1
ATOM 771 N N . GLN A 1 98 ? 4.869 -49.194 -36.137 1.00 48.41 98 GLN A N 1
ATOM 772 C CA . GLN A 1 98 ? 3.981 -49.739 -35.101 1.00 48.41 98 GLN A CA 1
ATOM 773 C C . GLN A 1 98 ? 4.513 -49.739 -33.642 1.00 48.41 98 GLN A C 1
ATOM 775 O O . GLN A 1 98 ? 5.447 -50.468 -33.319 1.00 48.41 98 GLN A O 1
ATOM 780 N N . ASN A 1 99 ? 3.771 -49.131 -32.704 1.00 39.59 99 ASN A N 1
ATOM 781 C CA . ASN A 1 99 ? 2.766 -49.843 -31.885 1.00 39.59 99 ASN A CA 1
ATOM 782 C C . ASN A 1 99 ? 2.598 -49.315 -30.429 1.00 39.59 99 ASN A C 1
ATOM 784 O O . ASN A 1 99 ? 3.540 -48.895 -29.767 1.00 39.59 99 ASN A O 1
ATOM 788 N N . PHE A 1 100 ? 1.361 -49.478 -29.942 1.00 44.75 100 PHE A N 1
ATOM 789 C CA . PHE A 1 100 ? 0.864 -49.515 -28.554 1.00 44.75 100 PHE A CA 1
ATOM 790 C C . PHE A 1 100 ? 0.645 -48.232 -27.726 1.00 44.75 100 PHE A C 1
ATOM 792 O O . PHE A 1 100 ? 1.448 -47.805 -26.903 1.00 44.75 100 PHE A O 1
ATOM 799 N N . ASN A 1 101 ? -0.604 -47.757 -27.828 1.00 51.38 101 ASN A N 1
ATOM 800 C CA . ASN A 1 101 ? -1.518 -47.436 -26.723 1.00 51.38 101 ASN A CA 1
ATOM 801 C C . ASN A 1 101 ? -1.017 -47.737 -25.295 1.00 51.38 101 ASN A C 1
ATOM 803 O O . ASN A 1 101 ? -0.901 -48.901 -24.903 1.00 51.38 101 ASN A O 1
ATOM 807 N N . LYS A 1 102 ? -0.966 -46.698 -24.450 1.00 52.34 102 LYS A N 1
ATOM 808 C CA . LYS A 1 102 ? -1.373 -46.832 -23.044 1.00 52.34 102 LYS A CA 1
ATOM 809 C C . LYS A 1 102 ? -1.862 -45.506 -22.465 1.00 52.34 102 LYS A C 1
ATOM 811 O O . LYS A 1 102 ? -1.109 -44.751 -21.860 1.00 52.34 102 LYS A O 1
ATOM 816 N N . ALA A 1 103 ? -3.161 -45.259 -22.607 1.00 47.53 103 ALA A N 1
ATOM 817 C CA . ALA A 1 103 ? -3.873 -44.339 -21.735 1.00 47.53 103 ALA A CA 1
ATOM 818 C C . ALA A 1 103 ? -3.836 -44.896 -20.301 1.00 47.53 103 ALA A C 1
ATOM 820 O O . ALA A 1 103 ? -4.278 -46.019 -20.048 1.00 47.53 103 ALA A O 1
ATOM 821 N N . LYS A 1 104 ? -3.301 -44.121 -19.356 1.00 53.44 104 LYS A N 1
ATOM 822 C CA . LYS A 1 104 ? -3.536 -44.325 -17.925 1.00 53.44 104 LYS A CA 1
ATOM 823 C C . LYS A 1 104 ? -4.140 -43.053 -17.352 1.00 53.44 104 LYS A C 1
ATOM 825 O O . LYS A 1 104 ? -3.597 -41.966 -17.502 1.00 53.44 104 LYS A O 1
ATOM 830 N N . ALA A 1 105 ? -5.313 -43.256 -16.773 1.00 52.78 105 ALA A N 1
ATOM 831 C CA . ALA A 1 105 ? -6.237 -42.264 -16.275 1.00 52.78 105 ALA A CA 1
ATOM 832 C C . ALA A 1 105 ? -5.714 -41.515 -15.041 1.00 52.78 105 ALA A C 1
ATOM 834 O O . ALA A 1 105 ? -5.052 -42.093 -14.179 1.00 52.78 105 ALA A O 1
ATOM 835 N N . ASN A 1 106 ? -6.103 -40.243 -14.963 1.00 57.12 106 ASN A N 1
ATOM 836 C CA . ASN A 1 106 ? -6.068 -39.396 -13.776 1.00 57.12 106 ASN A CA 1
ATOM 837 C C . ASN A 1 106 ? -7.057 -39.923 -12.717 1.00 57.12 106 ASN A C 1
ATOM 839 O O . ASN A 1 106 ? -8.246 -40.027 -13.027 1.00 57.12 106 ASN A O 1
ATOM 843 N N . PRO A 1 107 ? -6.644 -40.170 -11.465 1.00 59.72 107 PRO A N 1
ATOM 844 C CA . PRO A 1 107 ? -7.566 -40.149 -10.340 1.00 59.72 107 PRO A CA 1
ATOM 845 C C . PRO A 1 107 ? -7.712 -38.711 -9.817 1.00 59.72 107 PRO A C 1
ATOM 847 O O . PRO A 1 107 ? -6.735 -38.042 -9.486 1.00 59.72 107 PRO A O 1
ATOM 850 N N . ALA A 1 108 ? -8.954 -38.228 -9.774 1.00 61.41 108 ALA A N 1
ATOM 851 C CA . ALA A 1 108 ? -9.319 -36.923 -9.234 1.00 61.41 108 ALA A CA 1
ATOM 852 C C . ALA A 1 108 ? -9.007 -36.825 -7.724 1.00 61.41 108 ALA A C 1
ATOM 854 O O . ALA A 1 108 ? -9.313 -37.768 -6.989 1.00 61.41 108 ALA A O 1
ATOM 855 N N . PRO A 1 109 ? -8.472 -35.697 -7.219 1.00 62.44 109 PRO A N 1
ATOM 856 C CA . PRO A 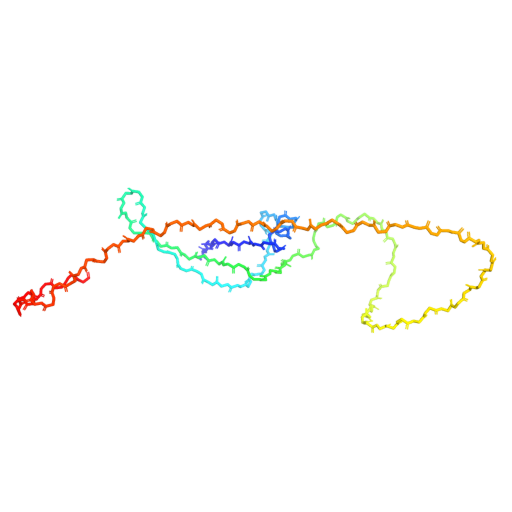1 109 ? -8.413 -35.457 -5.785 1.00 62.44 109 PRO A CA 1
ATOM 857 C C . PRO A 1 109 ? -9.829 -35.237 -5.235 1.00 62.44 109 PRO A C 1
ATOM 859 O O . PRO A 1 109 ? -10.584 -34.383 -5.702 1.00 62.44 109 PRO A O 1
ATOM 862 N N . GLN A 1 110 ? -10.189 -36.045 -4.240 1.00 59.25 110 GLN A N 1
ATOM 863 C CA . GLN A 1 1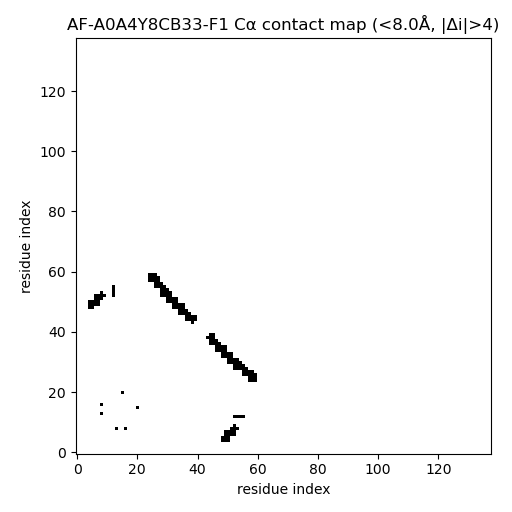10 ? -11.440 -35.941 -3.499 1.00 59.25 110 GLN A CA 1
ATOM 864 C C . GLN A 1 110 ? -11.500 -34.602 -2.756 1.00 59.25 110 GLN A C 1
ATOM 866 O O . GLN A 1 110 ? -10.610 -34.244 -1.985 1.00 59.25 110 GLN A O 1
ATOM 871 N N . ARG A 1 111 ? -12.584 -33.864 -2.999 1.00 51.94 111 ARG A N 1
ATOM 872 C CA . ARG A 1 111 ? -12.949 -32.634 -2.298 1.00 51.94 111 ARG A CA 1
ATOM 873 C C . ARG A 1 111 ? -13.253 -32.974 -0.838 1.00 51.94 111 ARG A C 1
ATOM 875 O O . ARG A 1 111 ? -14.320 -33.503 -0.541 1.00 51.94 111 ARG A O 1
ATOM 882 N N . ASN A 1 112 ? -12.312 -32.675 0.053 1.00 52.81 112 ASN A N 1
ATOM 883 C CA . ASN A 1 112 ? -12.498 -32.814 1.492 1.00 52.81 112 ASN A CA 1
ATOM 884 C C . ASN A 1 112 ? -13.582 -31.820 1.946 1.00 52.81 112 ASN A C 1
ATOM 886 O O . ASN A 1 112 ? -13.402 -30.604 1.843 1.00 52.81 112 ASN A O 1
ATOM 890 N N . GLN A 1 113 ? -14.739 -32.333 2.362 1.00 52.66 113 GLN A N 1
ATOM 891 C CA . GLN A 1 113 ? -15.805 -31.528 2.951 1.00 52.66 113 GLN A CA 1
ATOM 892 C C . GLN A 1 113 ? -15.437 -31.267 4.409 1.00 52.66 113 GLN A C 1
ATOM 894 O O . GLN A 1 113 ? -15.454 -32.176 5.234 1.00 52.66 113 GLN A O 1
ATOM 899 N N . ASN A 1 114 ? -15.076 -30.024 4.709 1.00 52.72 114 ASN A N 1
ATOM 900 C CA . ASN A 1 114 ? -14.943 -29.558 6.080 1.00 52.72 114 ASN A CA 1
ATOM 901 C C . ASN A 1 114 ? -16.360 -29.492 6.695 1.00 52.72 114 ASN A C 1
ATOM 903 O O . ASN A 1 114 ? -17.222 -28.845 6.089 1.00 52.72 114 ASN A O 1
ATOM 907 N N . PRO A 1 115 ? -16.646 -30.154 7.831 1.00 58.81 115 PRO A N 1
ATOM 908 C CA . PRO A 1 115 ? -17.948 -30.048 8.470 1.00 58.81 115 PRO A CA 1
ATOM 909 C C . PRO A 1 115 ? -18.150 -28.628 8.996 1.00 58.81 115 PRO A C 1
ATOM 911 O O . PRO A 1 115 ? -17.298 -28.070 9.686 1.00 58.81 115 PRO A O 1
ATOM 914 N N . GLN A 1 116 ? -19.280 -28.042 8.616 1.00 51.41 116 GLN A N 1
ATOM 915 C CA . GLN A 1 116 ? -19.693 -26.712 9.029 1.00 51.41 116 GLN A CA 1
ATOM 916 C C . GLN A 1 116 ? -19.986 -26.722 10.531 1.00 51.41 116 GLN A C 1
ATOM 918 O O . GLN A 1 116 ? -20.859 -27.443 11.005 1.00 51.41 116 GLN A O 1
ATOM 923 N N . HIS A 1 117 ? -19.231 -25.925 11.274 1.00 56.53 117 HIS A N 1
ATOM 924 C CA . HIS A 1 117 ? -19.605 -25.414 12.587 1.00 56.53 117 HIS A CA 1
ATOM 925 C C . HIS A 1 117 ? -20.901 -24.611 12.420 1.00 56.53 117 HIS A C 1
ATOM 927 O O . HIS A 1 117 ? -20.889 -23.464 11.979 1.00 56.53 117 HIS A O 1
ATOM 933 N N . GLU A 1 118 ? -22.025 -25.254 12.713 1.00 56.88 118 GLU A N 1
ATOM 934 C CA . GLU A 1 118 ? -23.326 -24.615 12.841 1.00 56.88 118 GLU A CA 1
ATOM 935 C C . GLU A 1 118 ? -23.327 -23.836 14.162 1.00 56.88 118 GLU A C 1
ATOM 937 O O . GLU A 1 118 ? -23.636 -24.370 15.229 1.00 56.88 118 GLU A O 1
ATOM 942 N N . GLU A 1 119 ? -22.911 -22.567 14.119 1.00 59.19 119 GLU A N 1
ATOM 943 C CA . GLU A 1 119 ? -23.258 -21.645 15.195 1.00 59.19 119 GLU A CA 1
ATOM 944 C C . GLU A 1 119 ? -24.770 -21.449 15.144 1.00 59.19 119 GLU A C 1
ATOM 946 O O . GLU A 1 119 ? -25.304 -20.715 14.313 1.00 59.19 119 GLU A O 1
ATOM 951 N N . LYS A 1 120 ? -25.462 -22.173 16.028 1.00 56.09 120 LYS A N 1
ATOM 952 C CA . LYS A 1 120 ? -26.877 -21.982 16.315 1.00 56.09 120 LYS A CA 1
ATOM 953 C C . LYS A 1 120 ? -27.083 -20.501 16.631 1.00 56.09 120 LYS A C 1
ATOM 955 O O . LYS A 1 120 ? -26.685 -20.030 17.699 1.00 56.09 120 LYS A O 1
ATOM 960 N N . LEU A 1 121 ? -27.662 -19.773 15.678 1.00 54.94 121 LEU A N 1
ATOM 961 C CA . LEU A 1 121 ? -28.052 -18.381 15.858 1.00 54.94 121 LEU A CA 1
ATOM 962 C C . LEU A 1 121 ? -28.908 -18.311 17.125 1.00 54.94 121 LEU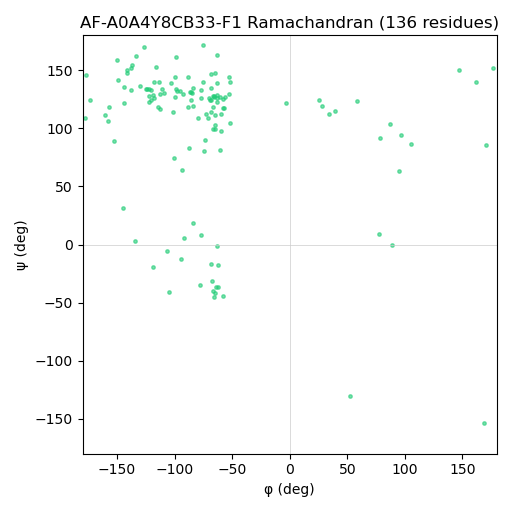 A C 1
ATOM 964 O O . LEU A 1 121 ? -29.825 -19.115 17.301 1.00 54.94 121 LEU A O 1
ATOM 968 N N . LYS A 1 122 ? -28.578 -17.390 18.035 1.00 61.69 122 LYS A N 1
ATOM 969 C CA . LYS A 1 122 ? -29.465 -17.084 19.158 1.00 61.69 122 LYS A CA 1
ATOM 970 C C . LYS A 1 122 ? -30.774 -16.600 18.540 1.00 61.69 122 LYS A C 1
ATOM 972 O O . LYS A 1 122 ? -30.778 -15.561 17.883 1.00 61.69 122 LYS A O 1
ATOM 977 N N . GLU A 1 123 ? -31.840 -17.383 18.687 1.00 62.25 123 GLU A N 1
ATOM 978 C CA . GLU A 1 123 ? -33.184 -16.926 18.353 1.00 62.25 123 GLU A CA 1
ATOM 979 C C . GLU A 1 123 ? -33.441 -15.670 19.181 1.00 62.25 123 GLU A C 1
ATOM 981 O O . GLU A 1 123 ? -33.359 -15.687 20.411 1.00 62.25 123 GLU A O 1
ATOM 986 N N . ILE A 1 124 ? -33.651 -14.558 18.486 1.00 61.38 124 ILE A N 1
ATOM 987 C CA . ILE A 1 124 ? -34.175 -13.350 19.099 1.00 61.38 124 ILE A CA 1
ATOM 988 C C . ILE A 1 124 ? -35.631 -13.689 19.393 1.00 61.38 124 ILE A C 1
ATOM 990 O O . ILE A 1 124 ? -36.415 -13.864 18.460 1.00 61.38 124 ILE A O 1
ATOM 994 N N . ASP A 1 125 ? -35.958 -13.857 20.672 1.00 57.62 125 ASP A N 1
ATOM 995 C CA . ASP A 1 125 ? -37.337 -13.992 21.118 1.00 57.62 125 ASP A CA 1
ATOM 996 C C . ASP A 1 125 ? -38.051 -12.668 20.818 1.00 57.62 125 ASP A C 1
ATOM 998 O O . ASP A 1 125 ? -37.863 -11.663 21.504 1.00 57.62 125 ASP A O 1
ATOM 1002 N N . ILE A 1 126 ? -38.791 -12.655 19.710 1.00 56.91 126 ILE A N 1
ATOM 1003 C CA . ILE A 1 126 ? -39.520 -11.487 19.201 1.00 56.91 126 ILE A CA 1
ATOM 1004 C C . ILE A 1 126 ? -40.686 -11.136 20.140 1.00 56.91 126 ILE A C 1
ATOM 1006 O O . ILE A 1 126 ? -41.196 -10.017 20.100 1.00 56.91 126 ILE A O 1
ATOM 1010 N N . ASP A 1 127 ? -41.067 -12.072 21.012 1.00 55.53 127 ASP A N 1
ATOM 1011 C CA . ASP A 1 127 ? -42.183 -11.947 21.940 1.00 55.53 127 ASP A CA 1
ATOM 1012 C C . ASP A 1 127 ? -41.710 -11.437 23.316 1.00 55.53 127 ASP A C 1
ATOM 1014 O O . ASP A 1 127 ? -42.518 -10.971 24.118 1.00 55.53 127 ASP A O 1
ATOM 1018 N N . ALA A 1 128 ? -40.393 -11.438 23.562 1.00 60.50 128 ALA A N 1
ATOM 1019 C CA . ALA A 1 128 ? -39.748 -10.809 24.717 1.00 60.50 128 ALA A CA 1
ATOM 1020 C C . ALA A 1 128 ? -39.478 -9.301 24.514 1.00 60.50 128 ALA A C 1
ATOM 1022 O O . ALA A 1 128 ? -38.648 -8.716 25.212 1.00 60.50 128 ALA A O 1
ATOM 1023 N N . TYR A 1 129 ? -40.162 -8.664 23.557 1.00 53.44 129 TYR A N 1
ATOM 1024 C CA . TYR A 1 129 ? -40.133 -7.215 23.365 1.00 53.44 129 TYR A CA 1
ATOM 1025 C C . TYR A 1 129 ? -40.956 -6.529 24.466 1.00 53.44 129 TYR A C 1
ATOM 1027 O O . TYR A 1 129 ? -42.122 -6.182 24.276 1.00 53.44 129 TYR A O 1
ATOM 1035 N N . ASP A 1 130 ? -40.348 -6.367 25.642 1.00 60.19 130 ASP A N 1
ATOM 1036 C CA . ASP A 1 130 ? -40.838 -5.445 26.662 1.00 60.19 130 ASP A CA 1
ATOM 1037 C C . ASP A 1 130 ? -40.642 -4.020 26.126 1.00 60.19 130 ASP A C 1
ATOM 1039 O O . ASP A 1 130 ? -39.517 -3.582 25.872 1.00 60.19 130 ASP A O 1
ATOM 1043 N N . SER A 1 131 ? -41.747 -3.315 25.878 1.00 59.00 131 SER A N 1
ATOM 1044 C CA . SER A 1 131 ? -41.787 -1.993 25.233 1.00 59.00 131 SER A CA 1
ATOM 1045 C C . SER A 1 131 ? -41.073 -0.886 26.015 1.00 59.00 131 SER A C 1
ATOM 1047 O O . SER A 1 131 ? -41.031 0.258 25.558 1.00 59.00 131 SER A O 1
ATOM 1049 N N . ASP A 1 132 ? -40.521 -1.222 27.178 1.00 61.31 132 ASP A N 1
ATOM 1050 C CA . ASP A 1 132 ? -40.013 -0.281 28.162 1.00 61.31 132 ASP A CA 1
ATOM 1051 C C . ASP A 1 132 ? -38.471 -0.244 28.211 1.00 61.31 132 ASP A C 1
ATOM 1053 O O . ASP A 1 132 ? -37.900 0.636 28.865 1.00 61.31 132 ASP A O 1
ATOM 1057 N N . ASP A 1 133 ? -37.766 -1.120 27.476 1.00 61.66 133 ASP A N 1
ATOM 1058 C CA . ASP A 1 133 ? -36.297 -1.133 27.466 1.00 61.66 133 ASP A CA 1
ATOM 1059 C C . ASP A 1 133 ? -35.711 -0.180 26.409 1.00 61.66 133 ASP A C 1
ATOM 1061 O O . ASP A 1 133 ? -35.361 -0.528 25.280 1.00 61.66 133 ASP A O 1
ATOM 1065 N N . THR A 1 134 ? -35.620 1.090 26.799 1.00 64.69 134 THR A N 1
ATOM 1066 C CA . THR A 1 134 ? -35.015 2.183 26.016 1.00 64.69 134 THR A CA 1
ATOM 1067 C C . THR A 1 134 ? -33.479 2.183 26.028 1.00 64.69 134 THR A C 1
ATOM 1069 O O . THR A 1 134 ? -32.868 3.118 25.508 1.00 64.69 134 THR A O 1
ATOM 1072 N N . ASN A 1 135 ? -32.824 1.151 26.570 1.00 65.12 135 ASN A N 1
ATOM 1073 C CA . ASN A 1 135 ? -31.364 1.045 26.595 1.00 65.12 135 ASN A CA 1
ATOM 1074 C C . ASN A 1 135 ? -30.829 0.113 25.501 1.00 65.12 135 ASN A C 1
ATOM 1076 O O . ASN A 1 135 ? -30.336 -0.986 25.750 1.00 65.12 135 ASN A O 1
ATOM 1080 N N . LEU A 1 136 ? -30.848 0.607 24.264 1.00 62.41 136 LEU A N 1
ATOM 1081 C CA . LEU A 1 136 ? -29.983 0.071 23.215 1.00 62.41 136 LEU A CA 1
ATOM 1082 C C . LEU A 1 136 ? -28.556 0.615 23.426 1.00 62.41 136 LEU A C 1
ATOM 1084 O O . LEU A 1 136 ? -28.392 1.836 23.506 1.00 62.41 136 LEU A O 1
ATOM 1088 N N . PRO A 1 137 ? -27.516 -0.237 23.519 1.00 59.06 137 PRO A N 1
ATOM 1089 C CA . PRO A 1 137 ? -26.141 0.242 23.567 1.00 59.06 137 PRO A CA 1
ATOM 1090 C C . PRO A 1 137 ? -25.793 0.906 22.228 1.00 59.06 137 PRO A C 1
ATOM 1092 O O . PRO A 1 137 ? -26.013 0.321 21.166 1.00 59.06 137 PRO A O 1
ATOM 1095 N N . PHE A 1 138 ? -25.291 2.139 22.300 1.00 57.22 138 PHE A N 1
ATOM 1096 C CA . PHE A 1 138 ? -24.680 2.853 21.176 1.00 57.22 138 PHE A CA 1
ATOM 1097 C C . PHE A 1 138 ? -23.333 2.242 20.777 1.00 57.22 138 PHE A C 1
ATOM 1099 O O . PHE A 1 138 ? -22.622 1.719 21.668 1.00 57.22 138 PHE A O 1
#

Sequence (138 aa):
ETCFIDISFYGRTAEVANQYLTKGSKVLIEGRLRFEQWSDQNGQNRSKHSIQVENMEMLGGNSNAPQQGGIGNNSFSNNNYSGNYENQSYDPYMSENQNFNKAKANPAPQRNQNPQHEEKLKEIDIDAYDSDDTNLPF

Radius of gyration: 32.28 Å; Cα contacts (8 Å, |Δi|>4): 86; chains: 1; bounding box: 75×66×77 Å

Foldseek 3Di:
DDDDAAEDEDDPRVVVCVVPDDVPFDKDFDFDWDWDWDADPVRDIDIHIHGYGDDMDTPDDDDPPPCPDDDDDDDDDDDDDDDDDDDDDDDDDDDDDDDDDDDDDDDDDDDDDDDDPPPPPPPPPPVPCPVPPPDDPD

Secondary structure (DSSP, 8-state):
-----EEE--HHHHHHHHHH--TT--EEEEEEEEEEEEE-TTS-EEEEEEEEEEEEEES--SS-S--------------------PPP----------------PPPPPP---PPP---------TT---TT------

Solvent-accessible surface area (backbone atoms only — not comparable to full-atom values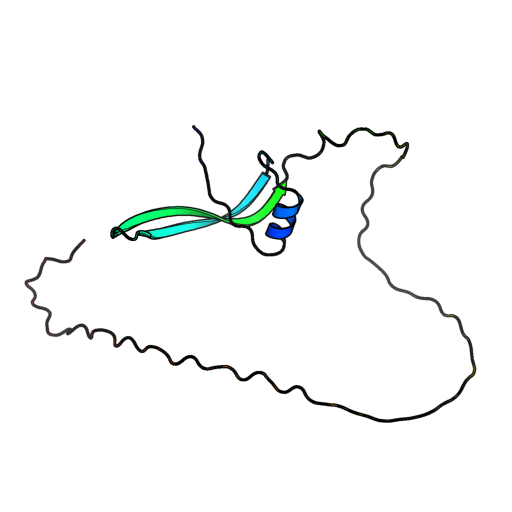): 10287 Å² total; per-residue (Å²): 142,87,86,87,76,53,76,48,65,55,73,70,58,32,57,51,43,68,75,72,58,56,95,84,63,47,66,48,79,42,64,45,84,42,80,49,73,50,68,47,99,84,69,48,82,45,75,48,66,34,35,45,54,76,46,77,46,77,62,77,84,85,89,76,74,79,89,69,87,77,92,80,90,80,82,89,87,89,80,84,90,84,86,91,83,89,83,90,84,89,84,87,90,85,83,88,80,89,88,79,90,77,93,79,82,84,80,79,84,80,82,81,80,76,82,78,83,78,75,76,71,80,79,75,64,78,85,72,66,63,93,78,72,84,79,73,86,128

Nearest PDB structures (foldseek):
  5odn-assembly1_H  TM=9.061E-01  e=4.028E-04  Salinibacter ruber DSM 13855
  3tqy-assembly1_C  TM=9.024E-01  e=4.028E-04  Coxiella burnetii
  5yyu-assembly1_C  TM=8.742E-01  e=5.734E-03  Staphylococcus aureus subsp. aureus ED98
  7d8j-assembly1_A-2  TM=7.529E-01  e=4.743E-03  Staphylococcus aureus subsp. aureus ED98
  1ue6-assembly2_C-3  TM=6.997E-01  e=2.221E-03  Mycobacterium tuberculosis

Mean predicted aligned error: 20.9 Å